Protein AF-A0A075GRP8-F1 (afdb_monomer)

InterPro domains:
  IPR036469 Gametocyte protein Pfg27 superfamily [SSF89162] (10-76)

Radius of gyration: 24.43 Å; Cα contacts (8 Å, |Δi|>4): 40; chains: 1; bounding box: 46×39×66 Å

Structure (mmCIF, N/CA/C/O backbone):
data_AF-A0A075GRP8-F1
#
_entry.id   AF-A0A075GRP8-F1
#
loop_
_atom_site.group_PDB
_atom_site.id
_atom_site.type_symbol
_atom_site.label_atom_id
_atom_site.label_alt_id
_atom_site.label_comp_id
_atom_site.label_asym_id
_atom_site.label_entity_id
_atom_site.label_seq_id
_atom_site.pdbx_PDB_ins_code
_atom_site.Cartn_x
_atom_site.Cartn_y
_atom_site.Cartn_z
_atom_site.occupancy
_atom_site.B_iso_or_equiv
_atom_site.auth_seq_id
_atom_site.auth_comp_id
_atom_site.auth_asym_id
_atom_site.auth_atom_id
_atom_site.pdbx_PDB_model_num
ATOM 1 N N . MET A 1 1 ? 14.458 17.347 6.255 1.00 42.62 1 MET A N 1
ATOM 2 C CA . MET A 1 1 ? 13.191 17.413 5.498 1.00 42.62 1 MET A CA 1
ATOM 3 C C . MET A 1 1 ? 12.116 16.704 6.311 1.00 42.62 1 MET A C 1
ATOM 5 O O . MET A 1 1 ? 12.450 15.853 7.126 1.00 42.62 1 MET A O 1
ATOM 9 N N . ASN A 1 2 ? 10.857 17.139 6.223 1.00 47.78 2 ASN A N 1
ATOM 10 C CA . ASN A 1 2 ? 9.760 16.563 7.004 1.00 47.78 2 ASN A CA 1
ATOM 11 C C . ASN A 1 2 ? 9.182 15.376 6.216 1.00 47.78 2 ASN A C 1
ATOM 13 O O . ASN A 1 2 ? 8.116 15.492 5.622 1.00 47.78 2 ASN A O 1
ATOM 17 N N . ASP A 1 3 ? 9.916 14.261 6.179 1.00 56.50 3 ASP A N 1
ATOM 18 C CA . ASP A 1 3 ? 9.620 13.061 5.370 1.00 56.50 3 ASP A CA 1
ATOM 19 C C . ASP A 1 3 ? 8.453 12.227 5.935 1.00 56.50 3 ASP A C 1
ATOM 21 O O . ASP A 1 3 ? 8.415 11.003 5.834 1.00 56.50 3 ASP A O 1
ATOM 25 N N . ARG A 1 4 ? 7.500 12.883 6.604 1.00 60.50 4 ARG A N 1
ATOM 26 C CA . ARG A 1 4 ? 6.316 12.232 7.163 1.00 60.50 4 ARG A CA 1
ATOM 27 C C . ARG A 1 4 ? 5.259 12.106 6.074 1.00 60.50 4 ARG A C 1
ATOM 29 O O . ARG A 1 4 ? 4.914 13.092 5.420 1.00 60.50 4 ARG A O 1
ATOM 36 N N . LEU A 1 5 ? 4.714 10.903 5.913 1.00 65.31 5 LEU A N 1
ATOM 37 C CA . LEU A 1 5 ? 3.529 10.681 5.093 1.00 65.31 5 LEU A CA 1
ATOM 38 C C . LEU A 1 5 ? 2.379 11.562 5.600 1.00 65.31 5 LEU A C 1
ATOM 40 O O . LEU A 1 5 ? 2.208 11.776 6.802 1.00 65.31 5 LEU A O 1
ATOM 44 N N . LYS A 1 6 ? 1.578 12.104 4.676 1.00 69.06 6 LYS A N 1
ATOM 45 C CA . LYS A 1 6 ? 0.351 12.807 5.070 1.00 69.06 6 LYS A CA 1
ATOM 46 C C . LYS A 1 6 ? -0.604 11.787 5.714 1.00 69.06 6 LYS A C 1
ATOM 48 O O . LYS A 1 6 ? -0.660 10.658 5.224 1.00 69.06 6 LYS A O 1
ATOM 53 N N . PRO A 1 7 ? -1.425 12.168 6.711 1.00 66.62 7 PRO A N 1
ATOM 54 C CA . PRO A 1 7 ? -2.342 11.242 7.392 1.00 66.62 7 PRO A CA 1
ATOM 55 C C . PRO A 1 7 ? -3.215 10.404 6.439 1.00 66.62 7 PRO A C 1
ATOM 57 O O . PRO A 1 7 ? -3.379 9.202 6.622 1.00 66.62 7 PRO A O 1
ATOM 60 N N . ASN A 1 8 ? -3.690 11.010 5.345 1.00 76.88 8 ASN A N 1
ATOM 61 C CA . ASN A 1 8 ? -4.512 10.329 4.336 1.00 76.88 8 ASN A CA 1
ATOM 62 C C . ASN A 1 8 ? -3.745 9.245 3.550 1.00 76.88 8 ASN A C 1
ATOM 64 O O . ASN A 1 8 ? -4.360 8.355 2.966 1.00 76.88 8 ASN A O 1
ATOM 68 N N . GLN A 1 9 ? -2.413 9.330 3.486 1.00 78.56 9 GLN A N 1
ATOM 69 C CA . GLN A 1 9 ? -1.562 8.338 2.827 1.00 78.56 9 GLN A CA 1
ATOM 70 C C . GLN A 1 9 ? -1.265 7.161 3.755 1.00 78.56 9 GLN A C 1
ATOM 72 O O . GLN A 1 9 ? -1.356 6.024 3.306 1.00 78.56 9 GLN A O 1
ATOM 77 N N . GLU A 1 10 ? -0.976 7.420 5.033 1.00 81.56 10 GLU A N 1
ATOM 78 C CA . GLU A 1 10 ? -0.792 6.363 6.039 1.00 81.56 10 GLU A CA 1
ATOM 79 C C . GLU A 1 10 ? -2.056 5.509 6.160 1.00 81.56 10 GLU A C 1
ATOM 81 O O . GLU A 1 10 ? -1.993 4.285 6.077 1.00 81.56 10 GLU A O 1
ATOM 86 N N . GLU A 1 11 ? -3.227 6.148 6.241 1.00 87.25 11 GLU A N 1
ATOM 87 C CA . GLU A 1 11 ? -4.501 5.431 6.305 1.00 87.25 11 GLU A CA 1
ATOM 88 C C . GLU A 1 11 ? -4.744 4.570 5.057 1.00 87.25 11 GLU A C 1
ATOM 90 O O . GLU A 1 11 ? -5.211 3.436 5.163 1.00 87.25 11 GLU A O 1
ATOM 95 N N . LYS A 1 12 ? -4.394 5.079 3.869 1.00 89.75 12 LYS A N 1
ATOM 96 C CA . LYS A 1 12 ? -4.518 4.331 2.614 1.00 89.75 12 LYS A CA 1
ATOM 97 C C . LYS A 1 12 ? -3.583 3.121 2.575 1.00 89.75 12 LYS A C 1
ATOM 99 O O . LYS A 1 12 ? -3.993 2.061 2.116 1.00 89.75 12 LYS A O 1
ATOM 104 N N . ILE A 1 13 ? -2.352 3.264 3.065 1.00 87.81 13 ILE A N 1
ATOM 105 C CA . ILE A 1 13 ? -1.395 2.154 3.149 1.00 87.81 13 ILE A CA 1
ATOM 106 C C . ILE A 1 13 ? -1.920 1.083 4.106 1.00 87.81 13 ILE A C 1
ATOM 108 O O . ILE A 1 13 ? -1.964 -0.083 3.730 1.00 87.81 13 ILE A O 1
ATOM 112 N N . ILE A 1 14 ? -2.394 1.476 5.291 1.00 91.00 14 ILE A N 1
ATOM 113 C CA . ILE A 1 14 ? -2.971 0.537 6.260 1.00 91.00 14 ILE A CA 1
ATOM 114 C C . ILE A 1 14 ? -4.180 -0.195 5.661 1.00 91.00 14 ILE A C 1
ATOM 116 O O . ILE A 1 14 ? -4.268 -1.412 5.797 1.00 91.00 14 ILE A O 1
ATOM 120 N N . LYS A 1 15 ? -5.086 0.508 4.961 1.00 93.31 15 LYS A N 1
ATOM 121 C CA . LYS A 1 15 ? -6.219 -0.134 4.267 1.00 93.31 15 LYS A CA 1
ATOM 122 C C . LYS A 1 15 ? -5.738 -1.188 3.278 1.00 93.31 15 LYS A C 1
ATOM 124 O O . LYS A 1 15 ? -6.221 -2.307 3.328 1.00 93.31 15 LYS A O 1
ATOM 129 N N . ASN A 1 16 ? -4.755 -0.859 2.444 1.00 92.12 16 ASN A N 1
ATOM 130 C CA . ASN A 1 16 ? -4.217 -1.805 1.470 1.00 92.12 16 ASN A CA 1
ATOM 131 C C . ASN A 1 16 ? -3.578 -3.036 2.135 1.00 92.12 16 ASN A C 1
ATOM 133 O O . ASN A 1 16 ? -3.777 -4.143 1.656 1.00 92.12 16 ASN A O 1
ATOM 137 N N . MET A 1 17 ? -2.839 -2.861 3.239 1.00 91.38 17 MET A N 1
ATOM 138 C CA . MET A 1 17 ? -2.262 -3.990 3.985 1.00 91.38 17 MET A CA 1
ATOM 139 C C . MET A 1 17 ? -3.351 -4.909 4.548 1.00 91.38 17 MET A C 1
ATOM 141 O O . MET A 1 17 ? -3.220 -6.126 4.484 1.00 91.38 17 MET A O 1
ATOM 145 N N . VAL A 1 18 ? -4.429 -4.321 5.077 1.00 94.25 18 VAL A N 1
ATOM 146 C CA . VAL A 1 18 ? -5.584 -5.068 5.585 1.00 94.25 18 VAL A CA 1
ATOM 147 C C . VAL A 1 18 ? -6.280 -5.827 4.458 1.00 94.25 18 VAL A C 1
ATOM 149 O O . VAL A 1 18 ? -6.524 -7.011 4.631 1.00 94.25 18 VAL A O 1
ATOM 152 N N . GLU A 1 19 ? -6.564 -5.191 3.315 1.00 93.56 19 GLU A N 1
ATOM 153 C CA . GLU A 1 19 ? -7.197 -5.875 2.173 1.00 93.56 19 GLU A CA 1
ATOM 154 C C . GLU A 1 19 ? -6.345 -7.042 1.668 1.00 93.56 19 GLU A C 1
ATOM 156 O O . GLU A 1 19 ? -6.876 -8.129 1.517 1.00 93.56 19 GLU A O 1
ATOM 161 N N . CYS A 1 20 ? -5.024 -6.877 1.523 1.00 93.50 20 CYS A N 1
ATOM 162 C CA . CYS A 1 20 ? -4.148 -7.980 1.108 1.00 93.50 20 CYS A CA 1
ATOM 163 C C . CYS A 1 20 ? -4.239 -9.197 2.041 1.00 93.50 20 CYS A C 1
ATOM 165 O O . CYS A 1 20 ? -4.317 -10.325 1.572 1.00 93.50 20 CYS A O 1
ATOM 167 N N . ILE A 1 21 ? -4.255 -8.977 3.359 1.00 92.31 21 ILE A N 1
ATOM 168 C CA . ILE A 1 21 ? -4.395 -10.073 4.329 1.00 92.31 21 ILE A CA 1
ATOM 169 C C . ILE A 1 21 ? -5.787 -10.705 4.230 1.00 92.31 21 ILE A C 1
ATOM 171 O O . ILE A 1 21 ? -5.917 -11.920 4.345 1.00 92.31 21 ILE A O 1
ATOM 175 N N . MET A 1 22 ? -6.830 -9.898 4.026 1.00 92.88 22 MET A N 1
ATOM 176 C CA . MET A 1 22 ? -8.191 -10.409 3.866 1.00 92.88 22 MET A CA 1
ATOM 177 C C . MET A 1 22 ? -8.348 -11.230 2.583 1.00 92.88 22 MET A C 1
ATOM 179 O O . MET A 1 22 ? -8.972 -12.280 2.651 1.00 92.88 22 MET A O 1
ATOM 183 N N . ASP A 1 23 ? -7.752 -10.803 1.468 1.00 90.75 23 ASP A N 1
ATOM 184 C CA . ASP A 1 23 ? -7.768 -11.524 0.188 1.00 90.75 23 ASP A CA 1
ATOM 185 C C . ASP A 1 23 ? -7.070 -12.889 0.307 1.00 90.75 23 ASP A C 1
ATOM 187 O O . ASP A 1 23 ? -7.578 -13.900 -0.178 1.00 90.75 23 ASP A O 1
ATOM 191 N N . ASP A 1 24 ? -5.932 -12.949 1.009 1.00 89.56 24 ASP A N 1
ATOM 192 C CA . ASP A 1 24 ? -5.243 -14.216 1.282 1.00 89.56 24 ASP A CA 1
ATOM 193 C C . ASP A 1 24 ? -6.111 -15.151 2.144 1.00 89.56 24 ASP A C 1
ATOM 195 O O . ASP A 1 24 ? -6.141 -16.367 1.922 1.00 89.56 24 ASP A O 1
ATOM 199 N N . LEU A 1 25 ? -6.835 -14.579 3.113 1.00 87.38 25 LEU A N 1
ATOM 200 C CA . LEU A 1 25 ? -7.714 -15.307 4.026 1.00 87.38 25 LEU A CA 1
ATOM 201 C C . LEU A 1 25 ? -9.063 -15.706 3.411 1.00 87.38 25 LEU A C 1
ATOM 203 O O . LEU A 1 25 ? -9.667 -16.652 3.905 1.00 87.38 25 LEU A O 1
ATOM 207 N N . ASP A 1 26 ? -9.527 -15.046 2.349 1.00 80.75 26 ASP A N 1
ATOM 208 C CA . ASP A 1 26 ? -10.805 -15.349 1.680 1.00 80.75 26 ASP A CA 1
ATOM 209 C C . ASP A 1 26 ? -10.810 -16.754 1.046 1.00 80.75 26 ASP A C 1
ATOM 211 O O . ASP A 1 26 ? -11.848 -17.396 0.904 1.00 80.75 26 ASP A O 1
ATOM 215 N N . ASN A 1 27 ? -9.624 -17.303 0.758 1.00 79.00 27 ASN A N 1
ATOM 216 C CA . ASN A 1 27 ? -9.464 -18.696 0.323 1.00 79.00 27 ASN A CA 1
ATOM 217 C C . ASN A 1 27 ? -9.832 -19.726 1.405 1.00 79.00 27 ASN A C 1
ATOM 219 O O . ASN A 1 27 ? -9.958 -20.919 1.116 1.00 79.00 27 ASN A O 1
ATOM 223 N N . PHE A 1 28 ? -9.971 -19.295 2.657 1.00 76.88 28 PHE A N 1
ATOM 224 C CA . PHE A 1 28 ? -10.369 -20.138 3.769 1.00 76.88 28 PHE A CA 1
ATOM 225 C C . PHE A 1 28 ? -11.842 -19.864 4.089 1.00 76.88 28 PHE A C 1
ATOM 227 O O . PHE A 1 28 ? -12.246 -18.721 4.282 1.00 76.88 28 PHE A O 1
ATOM 234 N N . TYR A 1 29 ? -12.654 -20.922 4.165 1.00 74.50 29 TYR A N 1
ATOM 235 C CA . TYR A 1 29 ? -14.093 -20.838 4.446 1.00 74.50 29 TYR A CA 1
ATOM 236 C C . TYR A 1 29 ? -14.368 -20.416 5.899 1.00 74.50 29 TYR A C 1
ATOM 238 O O . TYR A 1 29 ? -14.738 -21.232 6.745 1.00 74.50 29 TYR A O 1
ATOM 246 N N . PHE A 1 30 ? -14.167 -19.135 6.192 1.00 81.94 30 PHE A N 1
ATOM 247 C CA . PHE A 1 30 ? -14.486 -18.518 7.470 1.00 81.94 30 PHE A CA 1
ATOM 248 C C . PHE A 1 30 ? -15.870 -17.867 7.446 1.00 81.94 30 PHE A C 1
ATOM 250 O O . PHE A 1 30 ? -16.387 -17.465 6.406 1.00 81.94 30 PHE A O 1
ATOM 257 N N . ASP A 1 31 ? -16.470 -17.749 8.628 1.00 87.94 31 ASP A N 1
ATOM 258 C CA . ASP A 1 31 ? -17.734 -17.042 8.810 1.00 87.94 31 ASP A CA 1
ATOM 259 C C . ASP A 1 31 ? -17.589 -15.548 8.456 1.00 87.94 31 ASP A C 1
ATOM 261 O O . ASP A 1 31 ? -16.656 -14.869 8.897 1.00 87.94 31 ASP A O 1
ATOM 265 N N . GLU A 1 32 ? -18.531 -15.020 7.672 1.00 88.12 32 GLU A N 1
ATOM 266 C CA . GLU A 1 32 ? -18.487 -13.647 7.158 1.00 88.12 32 GLU A CA 1
ATOM 267 C C . GLU A 1 32 ? -18.504 -12.589 8.280 1.00 88.12 32 GLU A C 1
ATOM 269 O O . GLU A 1 32 ? -17.854 -11.544 8.168 1.00 88.12 32 GLU A O 1
ATOM 274 N N . LEU A 1 33 ? -19.221 -12.838 9.385 1.00 91.06 33 LEU A N 1
ATOM 275 C CA . LEU A 1 33 ? -19.253 -11.929 10.536 1.00 91.06 33 LEU A CA 1
ATOM 276 C C . LEU A 1 33 ? -17.903 -11.924 11.251 1.00 91.06 33 LEU A C 1
ATOM 278 O O . LEU A 1 33 ? -17.417 -10.853 11.629 1.00 91.06 33 LEU A O 1
ATOM 282 N N . ILE A 1 34 ? -17.274 -13.096 11.381 1.00 88.94 34 ILE A N 1
ATOM 283 C CA . ILE A 1 34 ? -15.919 -13.218 11.930 1.00 88.94 34 ILE A CA 1
ATOM 284 C C . ILE A 1 34 ? -14.925 -12.462 11.043 1.00 88.94 34 ILE A C 1
ATOM 286 O O . ILE A 1 34 ? -14.146 -11.663 11.561 1.00 88.94 34 ILE A O 1
ATOM 290 N N . MET A 1 35 ? -14.997 -12.620 9.720 1.00 90.69 35 MET A N 1
ATOM 291 C CA . MET A 1 35 ? -14.106 -11.937 8.775 1.00 90.69 35 MET A CA 1
ATOM 292 C C . MET A 1 35 ? -14.273 -10.412 8.800 1.00 90.69 35 MET A C 1
ATOM 294 O O . MET A 1 35 ? -13.284 -9.674 8.822 1.00 90.69 35 MET A O 1
ATOM 298 N N . LYS A 1 36 ? -15.511 -9.909 8.889 1.00 91.19 36 LYS A N 1
ATOM 299 C CA . LYS A 1 36 ? -15.784 -8.469 9.044 1.00 91.19 36 LYS A CA 1
ATOM 300 C C . LYS A 1 36 ? -15.209 -7.910 10.344 1.00 91.19 36 LYS A C 1
ATOM 302 O O . LYS A 1 36 ? -14.606 -6.832 10.334 1.00 91.19 36 LYS A O 1
ATOM 307 N N . GLN A 1 37 ? -15.382 -8.625 11.456 1.00 93.50 37 GLN A N 1
ATOM 308 C CA . GLN A 1 37 ? -14.832 -8.206 12.743 1.00 93.50 37 GLN A CA 1
ATOM 309 C C . GLN A 1 37 ? -13.300 -8.261 12.731 1.00 93.50 37 GLN A C 1
ATOM 311 O O . GLN A 1 37 ? -12.652 -7.307 13.161 1.00 93.50 37 GLN A O 1
ATOM 316 N N . T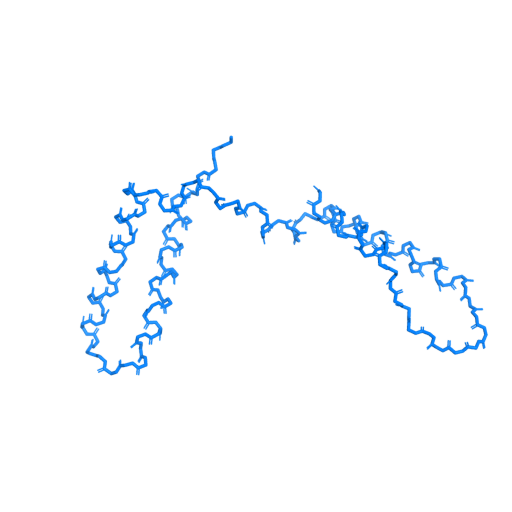YR A 1 38 ? -12.719 -9.322 12.174 1.00 93.44 38 TYR A N 1
ATOM 317 C CA . TYR A 1 38 ? -11.275 -9.484 12.048 1.00 93.44 38 TYR A CA 1
ATOM 318 C C . TYR A 1 38 ? -10.644 -8.354 11.229 1.00 93.44 38 TYR A C 1
ATOM 320 O O . TYR A 1 38 ? -9.710 -7.709 11.698 1.00 93.44 38 TYR A O 1
ATOM 328 N N . LYS A 1 39 ? -11.221 -8.012 10.069 1.00 94.75 39 LYS A N 1
ATOM 329 C CA . LYS A 1 39 ? -10.796 -6.870 9.241 1.00 94.75 39 LYS A CA 1
ATOM 330 C C . LYS A 1 39 ? -10.751 -5.559 10.030 1.00 94.75 39 LYS A C 1
ATOM 332 O O . LYS A 1 39 ? -9.806 -4.776 9.909 1.00 94.75 39 LYS A O 1
ATOM 337 N N . LYS A 1 40 ? -11.775 -5.310 10.854 1.00 95.62 40 LYS A N 1
ATOM 338 C CA . LYS A 1 40 ? -11.871 -4.110 11.696 1.00 95.62 40 LYS A CA 1
ATOM 339 C C . LYS A 1 40 ? -10.786 -4.086 12.775 1.00 95.62 40 LYS A C 1
ATOM 341 O O . LYS A 1 40 ? -10.143 -3.051 12.947 1.00 95.62 40 LYS A O 1
ATOM 346 N N . GLU A 1 41 ? -10.574 -5.199 13.472 1.00 95.69 41 GLU A N 1
ATOM 347 C CA . GLU A 1 41 ? -9.519 -5.327 14.487 1.00 95.69 41 GLU A CA 1
ATOM 348 C C . GLU A 1 41 ? -8.126 -5.184 13.866 1.00 95.69 41 GLU A C 1
ATOM 350 O O . GLU A 1 41 ? -7.288 -4.453 14.389 1.00 95.69 41 GLU A O 1
ATOM 355 N N . LEU A 1 42 ? -7.901 -5.786 12.696 1.00 95.38 42 LEU A N 1
ATOM 356 C CA . LEU A 1 42 ? -6.640 -5.708 11.964 1.00 95.38 42 LEU A CA 1
ATOM 357 C C . LEU A 1 42 ? -6.313 -4.264 11.557 1.00 95.38 42 LEU A C 1
ATOM 359 O O . LEU A 1 42 ? -5.189 -3.792 11.745 1.00 95.38 42 LEU A O 1
ATOM 363 N N . PHE A 1 43 ? -7.313 -3.516 11.083 1.00 94.62 43 PHE A N 1
ATOM 364 C CA . PHE A 1 43 ? -7.160 -2.092 10.792 1.00 94.62 43 PHE A CA 1
ATOM 365 C C . PHE A 1 43 ? -6.802 -1.273 12.043 1.00 94.62 43 PHE A C 1
ATOM 367 O O . PHE A 1 43 ? -5.897 -0.435 11.997 1.00 94.62 43 PHE A O 1
ATOM 374 N N . GLN A 1 44 ? -7.475 -1.515 13.174 1.00 94.31 44 GLN A N 1
ATOM 375 C CA . GLN A 1 44 ? -7.167 -0.831 14.437 1.00 94.31 44 GLN A CA 1
ATOM 376 C C . GLN A 1 44 ? -5.776 -1.190 14.961 1.00 94.31 44 GLN A C 1
ATOM 378 O O . GLN A 1 44 ? -5.048 -0.305 15.417 1.00 94.31 44 GLN A O 1
ATOM 383 N N . PHE A 1 45 ? -5.384 -2.459 14.845 1.00 93.44 45 PHE A N 1
ATOM 384 C CA . PHE A 1 45 ? -4.060 -2.946 15.203 1.00 93.44 45 PHE A CA 1
ATOM 385 C C . PHE A 1 45 ? -2.975 -2.198 14.427 1.00 93.44 45 PHE A C 1
ATOM 387 O O . PHE A 1 45 ? -2.136 -1.536 15.039 1.00 93.44 45 PHE A O 1
ATOM 394 N N . PHE A 1 46 ? -3.029 -2.193 13.092 1.00 90.25 46 PHE A N 1
ATOM 395 C CA . PHE A 1 46 ? -2.039 -1.481 12.279 1.00 90.25 46 PHE A CA 1
ATOM 396 C C . PHE A 1 46 ? -2.041 0.025 12.533 1.00 90.25 46 PHE A C 1
ATOM 398 O O . PHE A 1 46 ? -0.976 0.639 12.595 1.00 90.25 46 PHE A O 1
ATOM 405 N N . LYS A 1 47 ? -3.212 0.634 12.756 1.00 88.88 47 LYS A N 1
ATOM 406 C CA . LYS A 1 47 ? -3.302 2.048 13.134 1.00 88.88 47 LYS A CA 1
ATOM 407 C C . LYS A 1 47 ? -2.585 2.322 14.457 1.00 88.88 47 LYS A C 1
ATOM 409 O O . LYS A 1 47 ? -1.801 3.271 14.528 1.00 88.88 47 LYS A O 1
ATOM 414 N N . LYS A 1 48 ? -2.799 1.482 15.475 1.00 89.25 48 LYS A N 1
ATOM 415 C CA . LYS A 1 48 ? -2.131 1.583 16.780 1.00 89.25 48 LYS A CA 1
ATOM 416 C C . LYS A 1 48 ? -0.619 1.407 16.644 1.00 89.25 48 LYS A C 1
ATOM 418 O O . LYS A 1 48 ? 0.116 2.300 17.057 1.00 89.25 48 LYS A O 1
ATOM 423 N N . ILE A 1 49 ? -0.169 0.331 15.994 1.00 82.19 49 ILE A N 1
ATOM 424 C CA . ILE A 1 49 ? 1.260 0.056 15.780 1.00 82.19 49 ILE A CA 1
ATOM 425 C C . ILE A 1 49 ? 1.911 1.183 14.971 1.00 82.19 49 ILE A C 1
ATOM 427 O O . ILE A 1 49 ? 3.020 1.602 15.292 1.00 82.19 49 ILE A O 1
ATOM 431 N N . SER A 1 50 ? 1.220 1.748 13.973 1.00 81.50 50 SER A N 1
ATOM 432 C CA . SER A 1 50 ? 1.783 2.842 13.174 1.00 81.50 50 SER A CA 1
ATOM 433 C C . SER A 1 50 ? 2.033 4.103 13.987 1.00 81.50 50 SER A C 1
ATOM 435 O O . SER A 1 50 ? 3.041 4.769 13.779 1.00 81.50 50 SER A O 1
ATOM 437 N N . LYS A 1 51 ? 1.159 4.397 14.954 1.00 81.12 51 LYS A N 1
ATOM 438 C CA . LYS A 1 51 ? 1.295 5.546 15.846 1.00 81.12 51 LYS A CA 1
ATOM 439 C C . LYS A 1 51 ? 2.352 5.308 16.924 1.00 81.12 51 LYS A C 1
ATOM 441 O O . LYS A 1 51 ? 3.102 6.223 17.242 1.00 81.12 51 LYS A O 1
ATOM 446 N N . GLU A 1 52 ? 2.379 4.104 17.488 1.00 82.00 52 GLU A N 1
ATOM 447 C CA . GLU A 1 52 ? 3.236 3.729 18.616 1.00 82.00 52 GLU A CA 1
ATOM 448 C C . GLU A 1 52 ? 4.691 3.525 18.187 1.00 82.00 52 GLU A C 1
ATOM 450 O O . GLU A 1 52 ? 5.600 4.125 18.754 1.00 82.00 52 GLU A O 1
ATOM 455 N N . TYR A 1 53 ? 4.905 2.761 17.119 1.00 76.75 53 TYR A N 1
ATOM 456 C CA . TYR A 1 53 ? 6.239 2.410 16.628 1.00 76.75 53 TYR A CA 1
ATOM 457 C C . TYR A 1 53 ? 6.692 3.267 15.458 1.00 76.75 53 TYR A C 1
ATOM 459 O O . TYR A 1 53 ? 7.785 3.074 14.938 1.00 76.75 53 TYR A O 1
ATOM 467 N N . SER A 1 54 ? 5.862 4.225 15.040 1.00 67.94 54 SER A N 1
ATOM 468 C CA . SER A 1 54 ? 6.129 5.037 13.864 1.00 67.94 54 SER A CA 1
ATOM 469 C C . SER A 1 54 ? 6.485 4.170 12.642 1.00 67.94 54 SER A C 1
ATOM 471 O O . SER A 1 54 ? 7.474 4.451 11.977 1.00 67.94 54 SER A O 1
ATOM 473 N N . LEU A 1 55 ? 5.683 3.128 12.340 1.00 67.12 55 LEU A N 1
ATOM 474 C CA . LEU A 1 55 ? 5.894 2.181 11.212 1.00 67.12 55 LEU A CA 1
ATOM 475 C C . LEU A 1 55 ? 6.289 2.866 9.897 1.00 67.12 55 LEU A C 1
ATOM 477 O O . LEU A 1 55 ? 6.992 2.295 9.072 1.00 67.12 55 LEU A O 1
ATOM 481 N N . PHE A 1 56 ? 5.788 4.082 9.697 1.00 69.31 56 PHE A N 1
ATOM 482 C CA . PHE A 1 56 ? 5.949 4.873 8.484 1.00 69.31 56 PHE A CA 1
ATOM 483 C C . PHE A 1 56 ? 6.945 6.030 8.630 1.00 69.31 56 PHE A C 1
ATOM 485 O O . PHE A 1 56 ? 7.017 6.906 7.770 1.00 69.31 56 PHE A O 1
ATOM 492 N N . LYS A 1 57 ? 7.706 6.068 9.726 1.00 63.28 57 LYS A N 1
ATOM 493 C CA . LYS A 1 57 ? 8.617 7.155 10.071 1.00 63.28 57 LYS A CA 1
ATOM 494 C C . LYS A 1 57 ? 10.032 6.599 10.202 1.00 63.28 57 LYS A C 1
ATOM 496 O O . LYS A 1 57 ? 10.335 5.849 11.119 1.00 63.28 57 LYS A O 1
ATOM 501 N N . ALA A 1 58 ? 10.882 7.097 9.314 1.00 57.94 58 ALA A N 1
ATOM 502 C CA . ALA A 1 58 ? 12.320 6.870 9.206 1.00 57.94 58 ALA A CA 1
ATOM 503 C C . ALA A 1 58 ? 12.744 5.560 8.517 1.00 57.94 58 ALA A C 1
ATOM 505 O O . ALA A 1 58 ? 12.625 4.464 9.052 1.00 57.94 58 ALA A O 1
ATOM 506 N N . GLY A 1 59 ? 13.320 5.731 7.321 1.00 49.41 59 GLY A N 1
ATOM 507 C CA . GLY A 1 59 ? 14.189 4.759 6.655 1.00 49.41 59 GLY A CA 1
ATOM 508 C C . GLY A 1 59 ? 13.784 4.420 5.223 1.00 49.41 59 GLY A C 1
ATOM 509 O O . GLY A 1 59 ? 14.650 4.235 4.374 1.00 49.41 59 GLY A O 1
ATOM 510 N N . PHE A 1 60 ? 12.483 4.368 4.933 1.00 49.34 60 PHE A N 1
ATOM 511 C CA . PHE A 1 60 ? 12.013 4.036 3.592 1.00 49.34 60 PHE A CA 1
ATOM 512 C C . PHE A 1 60 ? 11.847 5.311 2.768 1.00 49.34 60 PHE A C 1
ATOM 514 O O . PHE A 1 60 ? 10.830 6.001 2.842 1.00 49.34 60 PHE A O 1
ATOM 521 N N . ASP A 1 61 ? 12.884 5.643 2.009 1.00 50.91 61 ASP A N 1
ATOM 522 C CA . ASP A 1 61 ? 12.845 6.725 1.040 1.00 50.91 61 ASP A CA 1
ATOM 523 C C . ASP A 1 61 ? 11.854 6.392 -0.094 1.00 50.91 61 ASP A C 1
ATOM 525 O O . ASP A 1 61 ? 12.190 5.792 -1.117 1.00 50.91 61 ASP A O 1
ATOM 529 N N . PHE A 1 62 ? 10.590 6.781 0.090 1.00 49.62 62 PHE A N 1
ATOM 530 C CA . PHE A 1 62 ? 9.562 6.681 -0.947 1.00 49.62 62 PHE A CA 1
ATOM 531 C C . PHE A 1 62 ? 9.770 7.688 -2.092 1.00 49.62 62 PHE A C 1
ATOM 533 O O . PHE A 1 62 ? 9.050 7.602 -3.092 1.00 49.62 62 PHE A O 1
ATOM 540 N N . SER A 1 63 ? 10.729 8.621 -1.988 1.00 52.69 63 SER A N 1
ATOM 541 C CA . SER A 1 63 ? 11.039 9.552 -3.079 1.00 52.69 63 SER A CA 1
ATOM 542 C C . SER A 1 63 ? 11.688 8.837 -4.270 1.00 52.69 63 SER A C 1
ATOM 544 O O . SER A 1 63 ? 11.477 9.241 -5.414 1.00 52.69 63 SER A O 1
ATOM 546 N N . ASN A 1 64 ? 12.334 7.690 -4.033 1.00 48.62 64 ASN A N 1
ATOM 547 C CA . ASN A 1 64 ? 13.140 6.997 -5.037 1.00 48.62 64 ASN A CA 1
ATOM 548 C C . ASN A 1 64 ? 12.418 5.940 -5.894 1.00 48.62 64 ASN A C 1
ATOM 550 O O . ASN A 1 64 ? 13.036 5.356 -6.777 1.00 48.62 64 ASN A O 1
ATOM 554 N N . LYS A 1 65 ? 11.114 5.677 -5.710 1.00 50.16 65 LYS A N 1
ATOM 555 C CA . LYS A 1 65 ? 10.385 4.723 -6.589 1.00 50.16 65 LYS A CA 1
ATOM 556 C C . LYS A 1 65 ? 9.135 5.257 -7.281 1.00 50.16 65 LYS A C 1
ATOM 558 O O . LYS A 1 65 ? 8.583 4.557 -8.125 1.00 50.16 65 LYS A O 1
ATOM 563 N N . LYS A 1 66 ? 8.693 6.484 -6.985 1.00 47.66 66 LYS A N 1
ATOM 564 C CA . LYS A 1 66 ? 7.534 7.098 -7.667 1.00 47.66 66 LYS A CA 1
ATOM 565 C C . LYS A 1 66 ? 7.848 8.314 -8.541 1.00 47.66 66 LYS A C 1
ATOM 567 O O . LYS A 1 66 ? 6.947 8.751 -9.248 1.00 47.66 66 LYS A O 1
ATOM 572 N N . ASN A 1 67 ? 9.088 8.813 -8.546 1.00 49.22 67 ASN A N 1
ATOM 573 C CA . ASN A 1 67 ? 9.467 10.003 -9.320 1.00 49.22 67 ASN A CA 1
ATOM 574 C C . ASN A 1 67 ? 10.393 9.762 -10.519 1.00 49.22 67 ASN A C 1
ATOM 576 O O . ASN A 1 67 ? 10.568 10.694 -11.297 1.00 49.22 67 ASN A O 1
ATOM 580 N N . ILE A 1 68 ? 10.915 8.548 -10.735 1.00 52.34 68 ILE A N 1
ATOM 581 C CA . ILE A 1 68 ? 11.811 8.276 -11.881 1.00 52.34 68 ILE A CA 1
ATOM 582 C C . ILE A 1 68 ? 11.106 8.565 -13.230 1.00 52.34 68 ILE A C 1
ATOM 584 O O . ILE A 1 68 ? 11.751 8.910 -14.211 1.00 52.34 68 ILE A O 1
ATOM 588 N N . VAL A 1 69 ? 9.766 8.482 -13.293 1.00 51.88 69 VAL A N 1
ATOM 589 C CA . VAL A 1 69 ? 8.998 8.598 -14.552 1.00 51.88 69 VAL A CA 1
ATOM 590 C C . VAL A 1 69 ? 7.793 9.544 -14.433 1.00 51.88 69 VAL A C 1
ATOM 592 O O . VAL A 1 69 ? 6.710 9.238 -14.917 1.00 51.88 69 VAL A O 1
ATOM 595 N N . ASN A 1 70 ? 7.933 10.688 -13.756 1.00 56.22 70 ASN A N 1
ATOM 596 C CA . ASN A 1 70 ? 6.885 11.729 -13.777 1.00 56.22 70 ASN A CA 1
ATOM 597 C C . ASN A 1 70 ? 7.409 13.163 -13.944 1.00 56.22 70 ASN A C 1
ATOM 599 O O . ASN A 1 70 ? 6.614 14.101 -14.022 1.00 56.22 70 ASN A O 1
ATOM 603 N N . ASP A 1 71 ? 8.726 13.356 -14.041 1.00 71.31 71 ASP A N 1
ATOM 604 C CA . ASP A 1 71 ? 9.292 14.652 -14.399 1.00 71.31 71 ASP A CA 1
ATOM 605 C C . ASP A 1 71 ? 9.265 14.816 -15.925 1.00 71.31 71 ASP A C 1
ATOM 607 O O . ASP A 1 71 ? 10.102 14.279 -16.656 1.00 71.31 71 ASP A O 1
ATOM 611 N N . LYS A 1 72 ? 8.268 15.564 -16.410 1.00 80.69 72 LYS A N 1
ATOM 612 C CA . LYS A 1 72 ? 8.079 15.855 -17.838 1.00 80.69 72 LYS A CA 1
ATOM 613 C C . LYS A 1 72 ? 9.354 16.404 -18.489 1.00 80.69 72 LYS A C 1
ATOM 615 O O . LYS A 1 72 ? 9.621 16.076 -19.640 1.00 80.69 72 LYS A O 1
ATOM 620 N N . LYS A 1 73 ? 10.152 17.195 -17.764 1.00 81.69 73 LYS A N 1
ATOM 621 C CA . LYS A 1 73 ? 11.376 17.796 -18.303 1.00 81.69 73 LYS A CA 1
ATOM 622 C C . LYS A 1 73 ? 12.459 16.739 -18.532 1.00 81.69 73 LYS A C 1
ATOM 624 O O . LYS A 1 73 ? 13.061 16.726 -19.601 1.00 81.69 73 LYS A O 1
ATOM 629 N N . LYS A 1 74 ? 12.640 15.815 -17.584 1.00 82.69 74 LYS A N 1
ATOM 630 C CA . LYS A 1 74 ? 13.585 14.689 -17.715 1.00 82.69 74 LYS A CA 1
ATOM 631 C C . LYS A 1 74 ? 13.178 13.731 -18.830 1.00 82.69 74 LYS A C 1
ATOM 633 O O . LYS A 1 74 ? 14.020 13.281 -19.601 1.00 82.69 74 LYS A O 1
ATOM 638 N N . ILE A 1 75 ? 11.874 13.474 -18.973 1.00 83.06 75 ILE A N 1
ATOM 639 C CA . ILE A 1 75 ? 11.336 12.669 -20.080 1.00 83.06 75 ILE A CA 1
ATOM 640 C C . ILE A 1 75 ? 11.629 13.346 -21.426 1.00 83.06 75 ILE A C 1
ATOM 642 O O . ILE A 1 75 ? 12.109 12.692 -22.349 1.00 83.06 75 ILE A O 1
ATOM 646 N N . GLU A 1 76 ? 11.386 14.653 -21.548 1.00 87.44 76 GLU A N 1
ATOM 647 C CA . GLU A 1 76 ? 11.696 15.406 -22.770 1.00 87.44 76 GLU A CA 1
ATOM 648 C C . GLU A 1 76 ? 13.198 15.404 -23.097 1.00 87.44 76 GLU A C 1
ATOM 650 O O . GLU A 1 76 ? 13.572 15.309 -24.268 1.00 87.44 76 GLU A O 1
ATOM 655 N N . GLU A 1 77 ? 14.063 15.478 -22.087 1.00 88.12 77 GLU A N 1
ATOM 656 C CA . GLU A 1 77 ? 15.519 15.444 -22.243 1.00 88.12 77 GLU A CA 1
ATOM 657 C C . GLU A 1 77 ? 16.025 14.061 -22.680 1.00 88.12 77 GLU A C 1
ATOM 659 O O . GLU A 1 77 ? 16.753 13.958 -23.671 1.00 88.12 77 GLU A O 1
ATOM 664 N N . ALA A 1 78 ? 15.540 12.988 -22.050 1.00 87.69 78 ALA A N 1
ATOM 665 C CA . ALA A 1 78 ? 15.845 11.617 -22.453 1.00 87.69 78 ALA A CA 1
ATOM 666 C C . ALA A 1 78 ? 15.370 11.329 -23.890 1.00 87.69 78 ALA A C 1
ATOM 668 O O . ALA A 1 78 ? 16.095 10.727 -24.685 1.00 87.69 78 ALA A O 1
ATOM 669 N N . VAL A 1 79 ? 14.182 11.816 -24.268 1.00 89.06 79 VAL A N 1
ATOM 670 C CA . VAL A 1 79 ? 13.650 11.683 -25.635 1.00 89.06 79 VAL A CA 1
ATOM 671 C C . VAL A 1 79 ? 14.499 12.452 -26.651 1.00 89.06 79 VAL A C 1
ATOM 673 O O . VAL A 1 79 ? 14.727 11.951 -27.754 1.00 89.06 79 VAL A O 1
ATOM 676 N N . LYS A 1 80 ? 14.998 13.650 -26.318 1.00 90.50 80 LYS A N 1
ATOM 677 C CA . LYS A 1 80 ? 15.919 14.396 -27.197 1.00 90.50 80 LYS A CA 1
ATOM 678 C C . LYS A 1 80 ? 17.218 13.631 -27.424 1.00 90.50 80 LYS A C 1
ATOM 680 O O . LYS A 1 80 ? 17.619 13.485 -28.577 1.00 90.50 80 LYS A O 1
ATOM 685 N N . PHE A 1 81 ? 17.811 13.091 -26.362 1.00 88.44 81 PHE A N 1
ATOM 686 C CA . PHE A 1 81 ? 19.040 12.304 -26.444 1.00 88.44 81 PHE A CA 1
ATOM 687 C C . PHE A 1 81 ? 18.858 11.030 -27.287 1.00 88.44 81 PHE A C 1
ATOM 689 O O . PHE A 1 81 ? 19.651 10.747 -28.184 1.00 88.44 81 PHE A O 1
ATOM 696 N N . ILE A 1 82 ? 17.748 10.308 -27.093 1.00 86.50 82 ILE A N 1
ATOM 697 C CA . ILE A 1 82 ? 17.381 9.149 -27.923 1.00 86.50 82 ILE A CA 1
ATOM 698 C C . ILE A 1 82 ? 17.238 9.544 -29.400 1.00 86.50 82 ILE A C 1
ATOM 700 O O . ILE A 1 82 ? 17.757 8.858 -30.283 1.00 86.50 82 ILE A O 1
ATOM 704 N N . ASN A 1 83 ? 16.552 10.653 -29.687 1.00 85.56 83 ASN A N 1
ATOM 705 C CA . ASN A 1 83 ? 16.372 11.136 -31.056 1.00 85.56 83 ASN A CA 1
ATOM 706 C C . ASN A 1 83 ? 17.693 11.548 -31.713 1.00 85.56 83 ASN A C 1
ATOM 708 O O . ASN A 1 83 ? 17.861 11.343 -32.915 1.00 85.56 83 ASN A O 1
ATOM 712 N N . GLU A 1 84 ? 18.621 12.117 -30.948 1.00 85.06 84 GLU A N 1
ATOM 713 C CA . GLU A 1 84 ? 19.960 12.450 -31.417 1.00 85.06 84 GLU A CA 1
ATOM 714 C C . GLU A 1 84 ? 20.731 11.185 -31.803 1.00 85.06 84 GLU A C 1
ATOM 716 O O . GLU A 1 84 ? 21.147 11.063 -32.955 1.00 85.06 84 GLU A O 1
ATOM 721 N N . ILE A 1 85 ? 20.808 10.192 -30.911 1.00 82.50 85 ILE A N 1
ATOM 722 C CA . ILE A 1 85 ? 21.429 8.885 -31.190 1.00 82.50 85 ILE A CA 1
ATOM 723 C C . ILE A 1 85 ? 20.842 8.258 -32.463 1.00 82.50 85 ILE A C 1
ATOM 725 O O . ILE A 1 85 ? 21.568 7.823 -33.358 1.00 82.50 85 ILE A O 1
ATOM 729 N N . MET A 1 86 ? 19.514 8.264 -32.590 1.00 78.38 86 MET A N 1
ATOM 730 C CA . MET A 1 86 ? 18.823 7.708 -33.755 1.00 78.38 86 MET A CA 1
ATOM 731 C C . MET A 1 86 ? 19.108 8.469 -35.059 1.00 78.38 86 MET A C 1
ATOM 733 O O . MET A 1 86 ? 19.029 7.864 -36.129 1.00 78.38 86 MET A O 1
ATOM 737 N N . ARG A 1 87 ? 19.432 9.769 -35.006 1.00 75.50 87 ARG A N 1
ATOM 738 C CA . ARG A 1 87 ? 19.857 10.550 -36.182 1.00 75.50 87 ARG A CA 1
ATOM 739 C C . ARG A 1 87 ? 21.260 10.163 -36.634 1.00 75.50 87 ARG A C 1
ATOM 741 O O . ARG A 1 87 ? 21.429 9.903 -37.821 1.00 75.50 87 ARG A O 1
ATOM 748 N N . TRP A 1 88 ? 22.214 10.048 -35.709 1.00 66.50 88 TRP A N 1
ATOM 749 C CA . TRP A 1 88 ? 23.578 9.592 -36.017 1.00 66.50 88 TRP A CA 1
ATOM 750 C C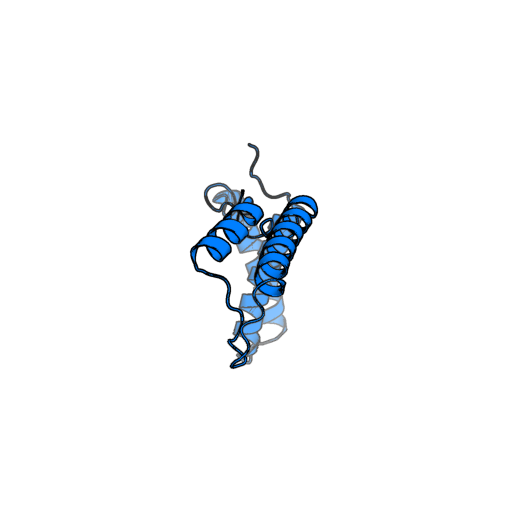 . TRP A 1 88 ? 23.574 8.194 -36.663 1.00 66.50 88 TRP A C 1
ATOM 752 O O . TRP A 1 88 ? 24.250 7.958 -37.660 1.00 66.50 88 TRP A O 1
ATOM 762 N N . HIS A 1 89 ? 22.700 7.297 -36.197 1.00 62.97 89 HIS A N 1
ATOM 763 C CA . HIS A 1 89 ? 22.519 5.969 -36.797 1.00 62.97 89 HIS A CA 1
ATOM 764 C C . HIS A 1 89 ? 21.683 5.940 -38.091 1.00 62.97 89 HIS A C 1
ATOM 766 O O . HIS A 1 89 ? 21.513 4.869 -38.677 1.00 62.97 89 HIS A O 1
ATOM 772 N N . LYS A 1 90 ? 21.077 7.052 -38.527 1.00 58.09 90 LYS A N 1
ATOM 773 C CA . LYS A 1 90 ? 20.414 7.151 -39.844 1.00 58.09 90 LYS A CA 1
ATOM 774 C C . LYS A 1 90 ? 21.377 7.604 -40.939 1.00 58.09 90 LYS A C 1
ATOM 776 O O . LYS A 1 90 ? 21.134 7.290 -42.093 1.00 58.09 90 LYS A O 1
ATOM 781 N N . THR A 1 91 ? 22.445 8.313 -40.587 1.00 53.91 91 THR A N 1
ATOM 782 C CA . THR A 1 91 ? 23.472 8.762 -41.540 1.00 53.91 91 THR A CA 1
ATOM 783 C C . THR A 1 91 ? 24.484 7.673 -41.906 1.00 53.91 91 THR A C 1
ATOM 785 O O . THR A 1 91 ? 25.158 7.791 -42.923 1.00 53.91 91 THR A O 1
ATOM 788 N N . GLU A 1 92 ? 24.557 6.591 -41.129 1.00 54.06 92 GLU A N 1
ATOM 789 C CA . GLU A 1 92 ? 25.350 5.393 -41.427 1.00 54.06 92 GLU A CA 1
ATOM 790 C C . GLU A 1 92 ? 24.490 4.349 -42.166 1.00 54.06 92 GLU A C 1
ATOM 792 O O . GLU A 1 92 ? 24.139 3.298 -41.625 1.00 54.06 92 GLU A O 1
ATOM 797 N N . GLU A 1 93 ? 24.084 4.635 -43.405 1.00 53.03 93 GLU A N 1
ATOM 798 C CA . GLU A 1 93 ? 23.538 3.593 -44.283 1.00 53.03 93 GLU A CA 1
ATOM 799 C C . GLU A 1 93 ? 24.678 2.666 -44.731 1.00 53.03 93 GLU A C 1
ATOM 801 O O . GLU A 1 93 ? 25.372 2.915 -45.716 1.00 53.03 93 GLU A O 1
ATOM 806 N N . HIS A 1 94 ? 24.888 1.574 -43.993 1.00 50.81 94 HIS A N 1
ATOM 807 C CA . HIS A 1 94 ? 25.682 0.451 -44.481 1.00 50.81 94 HIS A CA 1
ATOM 808 C C . HIS A 1 94 ? 24.862 -0.348 -45.516 1.00 50.81 94 HIS A C 1
ATOM 810 O O . HIS A 1 94 ? 23.750 -0.777 -45.204 1.00 50.81 94 HIS A O 1
ATOM 816 N N . PRO A 1 95 ? 25.397 -0.612 -46.726 1.00 49.41 95 PRO A N 1
ATOM 817 C CA . PRO A 1 95 ? 24.654 -1.230 -47.832 1.00 49.41 95 PRO A CA 1
ATOM 818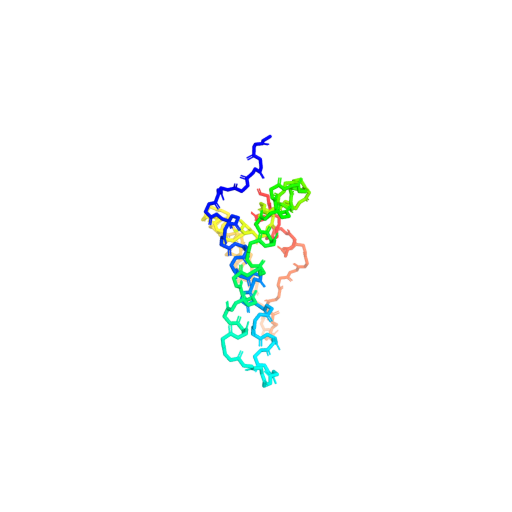 C C . PRO A 1 95 ? 24.313 -2.721 -47.647 1.00 49.41 95 PRO A C 1
ATOM 820 O O . PRO A 1 95 ? 23.743 -3.328 -48.549 1.00 49.41 95 P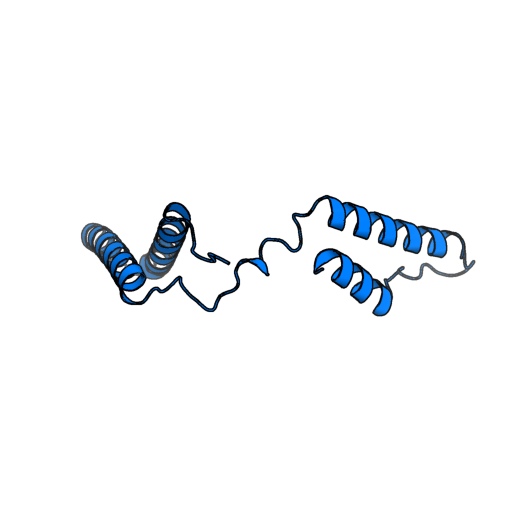RO A O 1
ATOM 823 N N . TYR A 1 96 ? 24.626 -3.331 -46.499 1.00 51.47 96 TYR A N 1
ATOM 824 C CA . TYR A 1 96 ? 24.383 -4.754 -46.265 1.00 51.47 96 TYR A CA 1
ATOM 825 C C . TYR A 1 96 ? 23.869 -5.029 -44.848 1.00 51.47 96 TYR A C 1
ATOM 827 O O . TYR A 1 96 ? 24.607 -4.919 -43.873 1.00 51.47 96 TYR A O 1
ATOM 835 N N . GLY A 1 97 ? 22.615 -5.486 -44.769 1.00 50.91 97 GLY A N 1
ATOM 836 C CA . GLY A 1 97 ? 22.071 -6.222 -43.627 1.00 50.91 97 GLY A CA 1
ATOM 837 C C . GLY A 1 97 ? 21.407 -5.367 -42.548 1.00 50.91 97 GLY A C 1
ATOM 838 O O . GLY A 1 97 ? 22.006 -4.467 -41.970 1.00 50.91 97 GLY A O 1
ATOM 839 N N . VAL A 1 98 ? 20.155 -5.706 -42.235 1.00 53.25 98 VAL A N 1
ATOM 840 C CA . VAL A 1 98 ? 19.370 -5.132 -41.136 1.00 53.25 98 VAL A CA 1
ATOM 841 C C . VAL A 1 98 ? 20.020 -5.521 -39.803 1.00 53.25 98 VAL A C 1
ATOM 843 O O . VAL A 1 98 ? 19.676 -6.538 -39.206 1.00 53.25 98 VAL A O 1
ATOM 846 N N . GLN A 1 99 ? 20.987 -4.735 -39.331 1.00 55.56 99 GLN A N 1
ATOM 847 C CA . GLN A 1 99 ? 21.440 -4.828 -37.947 1.00 55.56 99 GLN A CA 1
ATOM 848 C C . GLN A 1 99 ? 20.340 -4.251 -37.051 1.00 55.56 99 GLN A C 1
ATOM 850 O O . GLN A 1 99 ? 19.875 -3.127 -37.261 1.00 55.56 99 GLN A O 1
ATOM 855 N N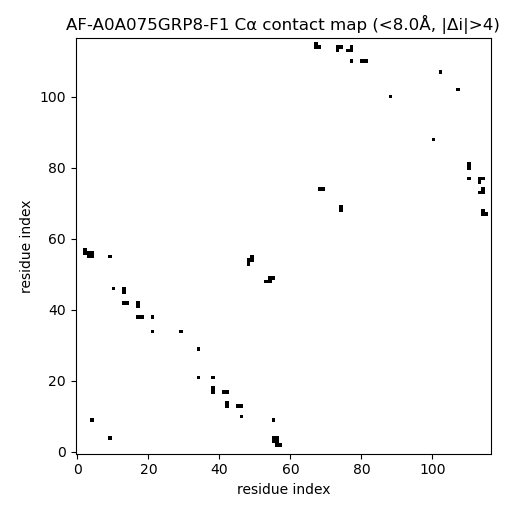 . GLN A 1 100 ? 19.894 -5.025 -36.059 1.00 55.72 100 GLN A N 1
ATOM 856 C CA . GLN A 1 100 ? 19.021 -4.500 -35.013 1.00 55.72 100 GLN A CA 1
ATOM 857 C C . GLN A 1 100 ? 19.770 -3.372 -34.299 1.00 55.72 100 GLN A C 1
ATOM 859 O O . GLN A 1 100 ? 20.802 -3.596 -33.672 1.00 55.72 100 GLN A O 1
ATOM 864 N N . LYS A 1 101 ? 19.266 -2.143 -34.445 1.00 63.41 101 LYS A N 1
ATOM 865 C CA . LYS A 1 101 ? 19.847 -0.940 -33.844 1.00 63.41 101 LYS A CA 1
ATOM 866 C C . LYS A 1 101 ? 19.619 -0.988 -32.336 1.00 63.41 101 LYS A C 1
ATOM 868 O O . LYS A 1 101 ? 18.562 -0.592 -31.853 1.00 63.41 101 LYS A O 1
ATOM 873 N N . THR A 1 102 ? 20.587 -1.522 -31.603 1.00 66.94 102 THR A N 1
ATOM 874 C CA . THR A 1 102 ? 20.558 -1.580 -30.140 1.00 66.94 102 THR A CA 1
ATOM 875 C C . THR A 1 102 ? 21.399 -0.458 -29.552 1.00 66.94 102 THR A C 1
ATOM 877 O O . THR A 1 102 ? 22.519 -0.225 -30.003 1.00 66.94 102 THR A O 1
ATOM 880 N N . PHE A 1 103 ? 20.891 0.200 -28.511 1.00 77.06 103 PHE A N 1
ATOM 881 C CA . PHE A 1 103 ? 21.685 1.146 -27.732 1.00 77.06 103 PHE A CA 1
ATOM 882 C C . PHE A 1 103 ? 22.889 0.445 -27.097 1.00 77.06 103 PHE A C 1
ATOM 884 O O . PHE A 1 103 ? 22.773 -0.642 -26.529 1.00 77.06 103 PHE A O 1
ATOM 891 N N . SER A 1 104 ? 24.046 1.094 -27.157 1.00 83.88 104 SER A N 1
ATOM 892 C CA . SER A 1 104 ? 25.213 0.693 -26.381 1.00 83.88 104 SER A CA 1
ATOM 893 C C . SER A 1 104 ? 24.934 0.826 -24.883 1.00 83.88 104 SER A C 1
ATOM 895 O O . SER A 1 104 ? 24.158 1.673 -24.436 1.00 83.88 104 SER A O 1
ATOM 897 N N . ARG A 1 105 ? 25.638 0.032 -24.073 1.00 80.94 105 ARG A N 1
ATOM 898 C CA . ARG A 1 105 ? 25.536 0.092 -22.607 1.00 80.94 105 ARG A CA 1
ATOM 899 C C . ARG A 1 105 ? 25.792 1.498 -22.050 1.00 80.94 105 ARG A C 1
ATOM 901 O O . ARG A 1 105 ? 25.144 1.891 -21.089 1.00 80.94 105 ARG A O 1
ATOM 908 N N . LYS A 1 106 ? 26.698 2.261 -22.672 1.00 85.88 106 LYS A N 1
ATOM 909 C CA . LYS A 1 106 ? 26.999 3.643 -22.279 1.00 85.88 106 LYS A CA 1
ATOM 910 C C . LYS A 1 106 ? 25.801 4.571 -22.505 1.00 85.88 106 LYS A C 1
ATOM 912 O O . LYS A 1 106 ? 25.440 5.304 -21.596 1.00 85.88 106 LYS A O 1
ATOM 917 N N . GLN A 1 107 ? 25.147 4.467 -23.664 1.00 84.50 107 GLN A N 1
ATOM 918 C CA . GLN A 1 107 ? 23.938 5.242 -23.977 1.00 84.50 107 GLN A CA 1
ATOM 919 C C . GLN A 1 107 ? 22.781 4.899 -23.029 1.00 84.50 107 GLN A C 1
ATOM 921 O O . GLN A 1 107 ? 22.040 5.788 -22.620 1.00 84.50 107 GLN A O 1
ATOM 926 N N . LEU A 1 108 ? 22.642 3.625 -22.647 1.00 86.00 108 LEU A N 1
ATOM 927 C CA . LEU A 1 108 ? 21.638 3.201 -21.667 1.00 86.00 108 LEU A CA 1
ATOM 928 C C . LEU A 1 108 ? 21.900 3.789 -20.272 1.00 86.00 108 LEU A C 1
ATOM 930 O O . LEU A 1 108 ? 20.954 4.219 -19.618 1.00 86.00 108 LEU A O 1
ATOM 934 N N . GLU A 1 109 ? 23.160 3.855 -19.832 1.00 87.00 109 GLU A N 1
ATOM 935 C CA . GLU A 1 109 ? 23.508 4.476 -18.545 1.00 87.00 109 GLU A CA 1
ATOM 936 C C . GLU A 1 109 ? 23.264 5.993 -18.564 1.00 87.00 109 GLU A C 1
ATOM 938 O O . GLU A 1 109 ? 22.822 6.566 -17.576 1.00 87.00 109 GLU A O 1
ATOM 943 N N . GLU A 1 110 ? 23.483 6.650 -19.703 1.00 86.69 110 GLU A N 1
ATOM 944 C CA . GLU A 1 110 ? 23.221 8.082 -19.879 1.00 86.69 110 GLU A CA 1
ATOM 945 C C . GLU A 1 110 ? 21.718 8.400 -19.819 1.00 86.69 110 GLU A C 1
ATOM 947 O O . GLU A 1 110 ? 21.308 9.311 -19.103 1.00 86.69 110 GLU A O 1
ATOM 952 N N . ILE A 1 111 ? 20.879 7.587 -20.474 1.00 86.31 111 ILE A N 1
ATOM 953 C CA . ILE A 1 111 ? 19.412 7.684 -20.371 1.00 86.31 111 ILE A CA 1
ATOM 954 C C . ILE A 1 111 ? 18.959 7.471 -18.923 1.00 86.31 111 ILE A C 1
ATOM 956 O O . ILE A 1 111 ? 18.119 8.216 -18.419 1.00 86.31 111 ILE A O 1
ATOM 960 N N . LYS A 1 112 ? 19.525 6.471 -18.242 1.00 83.00 112 LYS A N 1
ATOM 961 C CA . LYS A 1 112 ? 19.233 6.193 -16.835 1.00 83.00 112 LYS A CA 1
ATOM 962 C C . LYS A 1 112 ? 19.609 7.381 -15.944 1.00 83.00 112 LYS A C 1
ATOM 964 O O . LYS A 1 112 ? 18.785 7.814 -15.146 1.00 83.00 112 LYS A O 1
ATOM 969 N N . ASN A 1 113 ? 20.786 7.970 -16.143 1.00 84.88 113 ASN A N 1
ATOM 970 C CA . ASN A 1 113 ? 21.233 9.144 -15.393 1.00 84.88 113 ASN A CA 1
ATOM 971 C C . ASN A 1 113 ? 20.319 10.363 -15.595 1.00 84.88 113 ASN 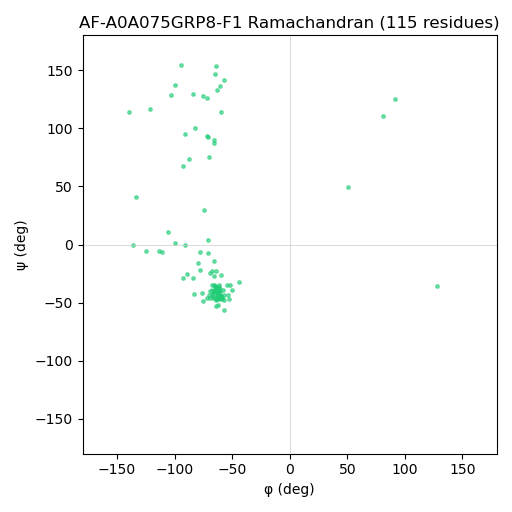A C 1
ATOM 973 O O . ASN A 1 113 ? 20.108 11.103 -14.640 1.00 84.88 113 ASN A O 1
ATOM 977 N N . ILE A 1 114 ? 19.763 10.580 -16.794 1.00 85.19 114 ILE A N 1
ATOM 978 C CA . ILE A 1 114 ? 18.795 11.667 -17.050 1.00 85.19 114 ILE A CA 1
ATOM 979 C C . ILE A 1 114 ? 17.487 11.446 -16.275 1.00 85.19 114 ILE A C 1
ATOM 981 O O . ILE A 1 114 ? 16.852 12.404 -15.845 1.00 85.19 114 ILE A O 1
ATOM 985 N N . LEU A 1 115 ? 17.058 10.192 -16.114 1.00 79.50 115 L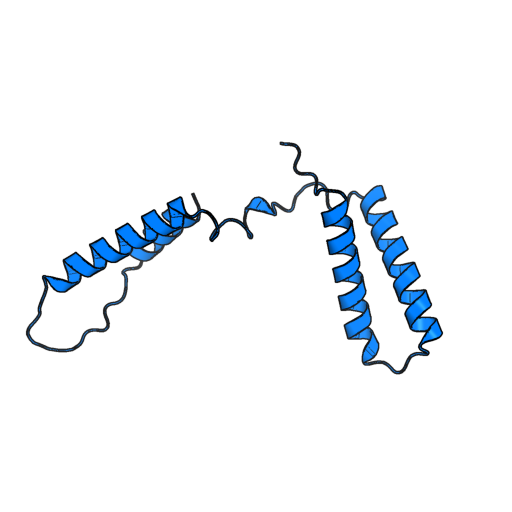EU A N 1
ATOM 986 C CA . LEU A 1 115 ? 15.804 9.855 -15.436 1.00 79.50 115 LEU A CA 1
ATOM 987 C C . LEU A 1 115 ? 15.948 9.785 -13.906 1.00 79.50 115 LEU A C 1
ATOM 989 O O . LEU A 1 115 ? 14.981 10.047 -13.189 1.00 79.50 115 LEU A O 1
ATOM 993 N N . GLU A 1 116 ? 17.135 9.441 -13.404 1.00 75.12 116 GLU A N 1
ATOM 994 C CA . GLU A 1 116 ? 17.405 9.255 -11.972 1.00 75.12 116 GLU A CA 1
ATOM 995 C C . GLU A 1 116 ? 17.933 10.517 -11.258 1.00 75.12 116 GLU A C 1
ATOM 997 O O . GLU A 1 116 ? 17.637 10.684 -10.075 1.00 75.12 116 GLU A O 1
ATOM 1002 N N . ASN A 1 117 ? 18.645 11.426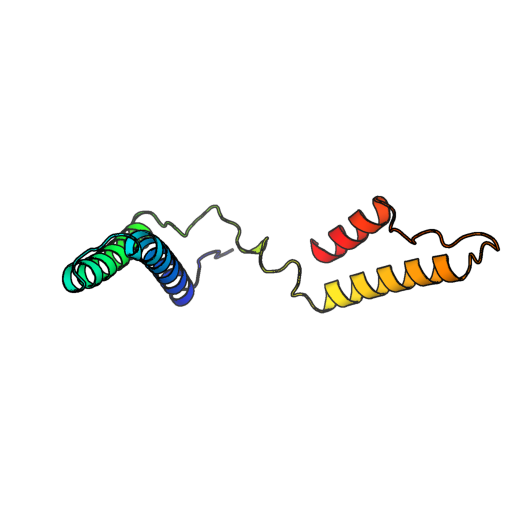 -11.945 1.00 62.97 117 ASN A N 1
ATOM 1003 C CA . ASN A 1 117 ? 19.108 12.720 -11.394 1.00 62.97 117 ASN A CA 1
ATOM 1004 C C . ASN A 1 117 ? 18.072 13.809 -11.603 1.00 62.97 117 ASN A C 1
ATOM 1006 O O . ASN A 1 117 ? 17.666 14.5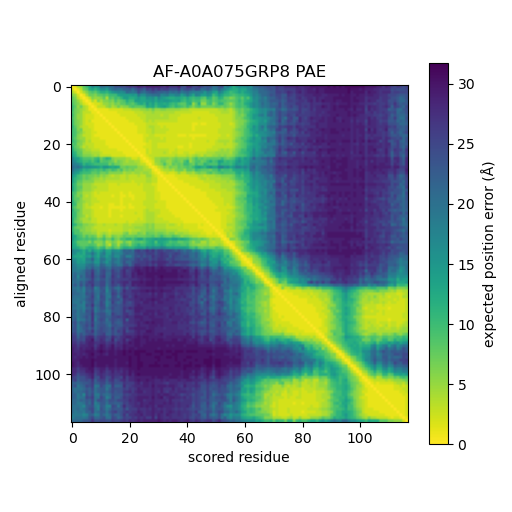10 -10.647 1.00 62.97 117 ASN A O 1
#

Sequence (117 aa):
MNDRLKPNQEEKIIKNMVECIMDDLDNFYFDELIMKQYKKELFQFFKKISKEYSLFKAGFDFSNKKNIVNDKKKIEEAVKFINEIMRWHKTEEHPYGVQQKTFSRKQLEEIKNILEN

Secondary structure (DSSP, 8-state):
---PPPHHHHHHHHHHHHHHHHHHHHTS---HHHHHHHHHHHHHHHHHHHHHS-TTSSS--THHHHSTTT-HHHHHHHHHHHHHHHHHHHH---SS-----PPPHHHHHHHHHHHH-

Mean predicted aligned error: 16.57 Å

pLDDT: mean 76.06, std 15.61, range [42.62, 95.69]

Organism: NCBI:txid1456050

Foldseek 3Di:
DCQADDPVVLLVVLLVVLVVVLVVCVVPPDDPVVSVVVSVVSSVVSVVCCVVVVPVDDDDPPVQPPQLPDPPVLVVVLVVLVVVLVVVVVVPPDVDDDDDDDDDPVNVVVNSVSSRD

Solvent-accessible surface area (backbone atoms only — not comparable to full-atom values): 7183 Å² total; per-residue (Å²): 130,86,79,63,70,54,71,75,51,52,53,50,51,48,50,52,55,43,49,55,54,47,60,67,47,63,80,47,99,66,58,67,69,58,51,54,52,48,52,53,51,51,45,52,48,50,53,49,47,35,69,75,68,32,76,71,55,86,84,81,70,68,70,78,78,72,48,60,84,67,49,66,67,38,54,54,49,39,51,50,54,52,52,50,56,53,49,62,63,60,74,61,77,66,97,72,76,91,69,82,90,68,81,52,73,68,57,51,51,51,45,47,49,46,39,72,109